Protein 1ECA (pdb70)

Organism: Chironomus thummi thummi (NCBI:txid7155)

Solvent-accessible surface area: 7019 Å² total; per-residue (Å²): 68,61,78,92,50,20,62,49,0,64,64,11,7,84,147,6,105,76,51,15,30,10,6,3,37,12,1,2,125,48,17,91,54,23,20,63,108,46,138,84,3,45,90,115,78,22,110,74,12,73,79,56,76,58,0,89,64,46,0,74,159,51,10,38,63,17,40,104,5,5,57,46,17,83,112,2,96,71,16,0,73,76,32,15,70,49,50,123,107,138,41,29,65,78,108,19,12,67,50,42,58,50,2,4,34,66,11,0,122,84,107,27,132,14,59,75,11,90,84,7,2,22,26,2,5,84,52,16,8,42,39,2,64,91,54,47

CATH classification: 1.10.490.10

InterPro domains:
  IPR000971 Globin [PF00042] (38-147)
  IPR000971 Globin [PS01033] (15-151)
  IPR002336 Erythrocruorin [PR00611] (35-57)
  IPR002336 Erythrocruorin [PR00611] (85-108)
  IPR002336 Erythrocruorin [PR00611] (111-127)
  IPR002336 Erythrocruorin [PR00611] (132-146)
  IPR009050 Globin-like superfamily [SSF46458] (16-150)
  IPR012292 Globin/Protoglobin [G3DSA:1.10.490.10] (16-151)
  IPR044399 Myoglobin-like, M family globin domain [cd01040] (24-147)

B-factor: mean 12.08, std 5.89, range [4.19, 42.3]

Structure (mmCIF, N/CA/C/O backbone):
data_1ECA
#
_entry.id   1ECA
#
_cell.length_a   54.300
_cell.length_b   54.300
_cell.length_c   35.600
_cell.angle_alpha   90.00
_cell.angle_beta   90.00
_cell.angle_gamma   120.00
#
_symmetry.space_group_name_H-M   'P 32'
#
loop_
_entity.id
_entity.type
_entity.pdbx_description
1 polymer 'ERYTHROCRUORIN (AQUO MET)'
2 non-polymer 'PROTOPORPHYRIN IX CONTAINING FE'
3 water water
#
loop_
_atom_site.group_PDB
_atom_site.id
_atom_site.type_symbol
_atom_site.label_atom_id
_atom_site.label_alt_id
_atom_site.label_comp_id
_atom_site.label_asym_id
_atom_site.label_entity_id
_atom_site.label_seq_id
_atom_site.pdbx_PDB_ins_code
_atom_site.Cartn_x
_atom_site.Cartn_y
_atom_site.Cartn_z
_atom_site.occupancy
_atom_site.B_iso_or_equiv
_atom_site.auth_seq_id
_atom_site.auth_comp_id
_atom_site.auth_asym_id
_atom_site.auth_atom_id
_atom_site.pdbx_PDB_model_num
ATOM 1 N N . LEU A 1 1 ? -15.159 11.595 27.068 1.00 18.46 1 LEU A N 1
ATOM 2 C CA . LEU A 1 1 ? -14.294 10.672 26.323 1.00 9.92 1 LEU A CA 1
ATOM 3 C C . LEU A 1 1 ? -14.694 9.210 26.499 1.00 12.20 1 LEU A C 1
ATOM 4 O O . LEU A 1 1 ? -14.350 8.577 27.502 1.00 13.43 1 LEU A O 1
ATOM 9 N N . SER A 1 2 ? -15.414 8.696 25.523 1.00 13.34 2 SER A N 1
ATOM 10 C CA . SER A 1 2 ? -15.991 7.352 25.633 1.00 13.94 2 SER A CA 1
ATOM 11 C C . SER A 1 2 ? -15.352 6.477 24.560 1.00 16.42 2 SER A C 1
ATOM 12 O O . SER A 1 2 ? -14.590 6.966 23.714 1.00 7.34 2 SER A O 1
ATOM 15 N N . ALA A 1 3 ? -15.664 5.198 24.610 1.00 15.41 3 ALA A N 1
ATOM 16 C CA . ALA A 1 3 ? -15.040 4.230 23.700 1.00 6.48 3 ALA A CA 1
ATOM 17 C C . ALA A 1 3 ? -15.142 4.500 22.200 1.00 8.15 3 ALA A C 1
ATOM 18 O O . ALA A 1 3 ? -14.238 4.151 21.428 1.00 6.88 3 ALA A O 1
ATOM 20 N N . ASP A 1 4 ? -16.239 5.116 21.811 1.00 7.15 4 ASP A N 1
ATOM 21 C CA . ASP A 1 4 ? -16.463 5.432 20.392 1.00 10.39 4 ASP A CA 1
ATOM 22 C C . ASP A 1 4 ? -15.435 6.449 19.906 1.00 10.45 4 ASP A C 1
ATOM 23 O O . ASP A 1 4 ? -14.823 6.274 18.845 1.00 8.79 4 ASP A O 1
ATOM 28 N N . GLN A 1 5 ? -15.257 7.496 20.693 1.00 8.35 5 GLN A N 1
ATOM 29 C CA . GLN A 1 5 ? -14.295 8.550 20.344 1.00 6.94 5 GLN A CA 1
ATOM 30 C C . GLN A 1 5 ? -12.865 8.019 20.451 1.00 7.30 5 GLN A C 1
ATOM 31 O O . GLN A 1 5 ? -11.982 8.415 19.679 1.00 7.21 5 GLN A O 1
ATOM 37 N N . ILE A 1 6 ? -12.659 7.132 21.410 1.00 7.16 6 ILE A N 1
ATOM 38 C CA . ILE A 1 6 ? -11.283 6.642 21.717 1.00 9.21 6 ILE A CA 1
ATOM 39 C C . ILE A 1 6 ? -10.864 5.772 20.534 1.00 7.86 6 ILE A C 1
ATOM 40 O O . ILE A 1 6 ? -9.706 5.808 20.096 1.00 6.75 6 ILE A O 1
ATOM 45 N N . SER A 1 7 ? -11.811 5.001 20.037 1.00 8.26 7 SER A N 1
ATOM 46 C CA . SER A 1 7 ? -11.525 4.085 18.924 1.00 6.82 7 SER A CA 1
ATOM 47 C C . SER A 1 7 ? -11.257 4.839 17.634 1.00 9.03 7 SER A C 1
ATOM 48 O O . SER A 1 7 ? -10.383 4.453 16.870 1.00 6.00 7 SER A O 1
ATOM 51 N N . THR A 1 8 ? -12.008 5.905 17.436 1.00 6.95 8 THR A N 1
ATOM 52 C CA . THR A 1 8 ? -11.741 6.817 16.331 1.00 7.07 8 THR A CA 1
ATOM 53 C C . THR A 1 8 ? -10.349 7.448 16.306 1.00 8.53 8 THR A C 1
ATOM 54 O O . THR A 1 8 ? -9.684 7.477 15.262 1.00 6.43 8 THR A O 1
ATOM 58 N N . VAL A 1 9 ? -9.930 7.945 17.441 1.00 8.17 9 VAL A N 1
ATOM 59 C CA . VAL A 1 9 ? -8.625 8.610 17.538 1.00 7.90 9 VAL A CA 1
ATOM 60 C C . VAL A 1 9 ? -7.514 7.593 17.293 1.00 7.10 9 VAL A C 1
ATOM 61 O O . VAL A 1 9 ? -6.489 7.915 16.691 1.00 8.15 9 VAL A O 1
ATOM 65 N N . GLN A 1 10 ? -7.734 6.380 17.743 1.00 8.50 10 GLN A N 1
ATOM 66 C CA . GLN A 1 10 ? -6.654 5.383 17.805 1.00 8.64 10 GLN A CA 1
ATOM 67 C C . GLN A 1 10 ? -6.485 4.801 16.439 1.00 6.74 10 GLN A C 1
ATOM 68 O O . GLN A 1 10 ? -5.371 4.457 16.026 1.00 8.13 10 GLN A O 1
ATOM 74 N N . ALA A 1 11 ? -7.592 4.699 15.729 1.00 9.40 11 ALA A N 1
ATOM 75 C CA . ALA A 1 11 ? -7.547 4.364 14.298 1.00 8.59 11 ALA A CA 1
ATOM 76 C C . ALA A 1 11 ? -6.843 5.458 13.496 1.00 11.56 11 ALA A C 1
ATOM 77 O O . ALA A 1 11 ? -6.072 5.170 12.571 1.00 8.39 11 ALA A O 1
ATOM 79 N N . SER A 1 12 ? -7.119 6.697 13.861 1.00 10.12 12 SER A N 1
ATOM 80 C CA . SER A 1 12 ? -6.516 7.843 13.164 1.00 11.01 12 SER A CA 1
ATOM 81 C C . SER A 1 12 ? -5.028 7.922 13.399 1.00 9.01 12 SER A C 1
ATOM 82 O O . SER A 1 12 ? -4.260 8.126 12.460 1.00 10.10 12 SER A O 1
ATOM 85 N N . PHE A 1 13 ? -4.636 7.766 14.650 1.00 9.53 13 PHE A N 1
ATOM 86 C CA . PHE A 1 13 ? -3.219 7.771 15.005 1.00 11.74 13 PHE A CA 1
ATOM 87 C C . PHE A 1 13 ? -2.374 6.633 14.438 1.00 12.03 13 PHE A C 1
ATOM 88 O O . PHE A 1 13 ? -1.179 6.804 14.167 1.00 8.32 13 PHE A O 1
ATOM 96 N N . ASP A 1 14 ? -3.003 5.491 14.267 1.00 8.51 14 ASP A N 1
ATOM 97 C CA . ASP A 1 14 ? -2.311 4.322 13.712 1.00 12.03 14 ASP A CA 1
ATOM 98 C C . ASP A 1 14 ? -1.743 4.587 12.319 1.00 13.79 14 ASP A C 1
ATOM 99 O O . ASP A 1 14 ? -0.715 4.018 11.935 1.00 11.02 14 ASP A O 1
ATOM 104 N N . LYS A 1 15 ? -2.417 5.447 11.582 1.00 12.02 15 LYS A N 1
ATOM 105 C CA . LYS A 1 15 ? -1.954 5.826 10.240 1.00 11.60 15 LYS A CA 1
ATOM 106 C C . LYS A 1 15 ? -0.676 6.663 10.178 1.00 14.34 15 LYS A C 1
ATOM 107 O O . LYS A 1 15 ? 0.041 6.649 9.170 1.00 15.33 15 LYS A O 1
ATOM 113 N N . VAL A 1 16 ? -0.408 7.380 11.255 1.00 10.03 16 VAL A N 1
ATOM 114 C CA . VAL A 1 16 ? 0.752 8.283 11.299 1.00 12.26 16 VAL A CA 1
ATOM 115 C C . VAL A 1 16 ? 1.868 8.017 12.307 1.00 9.62 16 VAL A C 1
ATOM 116 O O . VAL A 1 16 ? 2.900 8.698 12.307 1.00 11.70 16 VAL A O 1
ATOM 120 N N . LYS A 1 17 ? 1.647 7.031 13.152 1.00 10.79 17 LYS A N 1
ATOM 121 C CA . LYS A 1 17 ? 2.591 6.737 14.239 1.00 10.91 17 LYS A CA 1
ATOM 122 C C . LYS A 1 17 ? 3.966 6.241 13.792 1.00 14.66 17 LYS A C 1
ATOM 123 O O . LYS A 1 17 ? 4.931 6.264 14.567 1.00 14.20 17 LYS A O 1
ATOM 129 N N . GLY A 1 18 ? 4.037 5.799 12.551 1.00 11.89 18 GLY A N 1
ATOM 130 C CA . GLY A 1 18 ? 5.328 5.460 11.938 1.00 12.46 18 GLY A CA 1
ATOM 131 C C . GLY A 1 18 ? 6.164 6.626 11.409 1.00 12.12 18 GLY A C 1
ATOM 132 O O . GLY A 1 18 ? 7.245 6.425 10.844 1.00 10.87 18 GLY A O 1
ATOM 133 N N . ASP A 1 19 ? 5.652 7.827 11.597 1.00 9.55 19 ASP A N 1
ATOM 134 C CA . ASP A 1 19 ? 6.382 9.038 11.192 1.00 7.51 19 ASP A CA 1
ATOM 135 C C . ASP A 1 19 ? 6.641 10.014 12.338 1.00 6.36 19 ASP A C 1
ATOM 136 O O . ASP A 1 19 ? 6.224 11.176 12.284 1.00 6.69 19 ASP A O 1
ATOM 141 N N . PRO A 1 20 ? 7.324 9.530 13.360 1.00 8.95 20 PRO A N 1
ATOM 142 C CA . PRO A 1 20 ? 7.757 10.412 14.470 1.00 9.17 20 PRO A CA 1
ATOM 143 C C . PRO A 1 20 ? 8.516 11.677 14.067 1.00 8.83 20 PRO A C 1
ATOM 144 O O . PRO A 1 20 ? 8.301 12.752 14.639 1.00 6.42 20 PRO A O 1
ATOM 148 N N . VAL A 1 21 ? 9.395 11.531 13.090 1.00 8.27 21 VAL A N 1
ATOM 149 C CA . VAL A 1 21 ? 10.273 12.695 12.652 1.00 10.04 21 VAL A CA 1
ATOM 150 C C . VAL A 1 21 ? 9.381 13.791 12.083 1.00 5.97 21 VAL A C 1
ATOM 151 O O . VAL A 1 21 ? 9.554 14.975 12.397 1.00 8.33 21 VAL A O 1
ATOM 155 N N . GLY A 1 22 ? 8.441 13.386 11.256 1.00 9.51 22 GLY A N 1
ATOM 156 C CA . GLY A 1 22 ? 7.504 14.339 10.648 1.00 8.42 22 GLY A CA 1
ATOM 157 C C . GLY A 1 22 ? 6.703 15.129 11.682 1.00 9.60 22 GLY A C 1
ATOM 158 O O . GLY A 1 22 ? 6.406 16.311 11.485 1.00 7.50 22 GLY A O 1
ATOM 159 N N . ILE A 1 23 ? 6.368 14.463 12.768 1.00 11.16 23 ILE A N 1
ATOM 160 C CA . ILE A 1 23 ? 5.439 15.036 13.749 1.00 7.73 23 ILE A CA 1
ATOM 161 C C . ILE A 1 23 ? 6.243 16.061 14.548 1.00 9.78 23 ILE A C 1
ATOM 162 O O . ILE A 1 23 ? 5.768 17.174 14.808 1.00 7.51 23 ILE A O 1
ATOM 167 N N . LEU A 1 24 ? 7.451 15.676 14.927 1.00 11.45 24 LEU A N 1
ATOM 168 C CA . LEU A 1 24 ? 8.308 16.538 15.743 1.00 8.28 24 LEU A CA 1
ATOM 169 C C . LEU A 1 24 ? 8.724 17.767 14.933 1.00 8.77 24 LEU A C 1
ATOM 170 O O . LEU A 1 24 ? 8.842 18.874 15.475 1.00 8.18 24 LEU A O 1
ATOM 175 N N . TYR A 1 25 ? 8.942 17.556 13.649 1.00 9.27 25 TYR A N 1
ATOM 176 C CA . TYR A 1 25 ? 9.243 18.671 12.736 1.00 9.99 25 TYR A CA 1
ATOM 177 C C . TYR A 1 25 ? 8.123 19.709 12.696 1.00 10.71 25 TYR A C 1
ATOM 178 O O . TYR A 1 25 ? 8.375 20.919 12.754 1.00 7.50 25 TYR A O 1
ATOM 187 N N . ALA A 1 26 ? 6.905 19.223 12.596 1.00 8.48 26 ALA A N 1
ATOM 188 C CA . ALA A 1 26 ? 5.734 20.109 12.626 1.00 7.30 26 ALA A CA 1
ATOM 189 C C . ALA A 1 26 ? 5.585 20.908 13.921 1.00 9.61 26 ALA A C 1
ATOM 190 O O . ALA A 1 26 ? 5.154 22.068 13.905 1.00 9.47 26 ALA A O 1
ATOM 192 N N . VAL A 1 27 ? 5.944 20.278 15.023 1.00 8.24 27 VAL A N 1
ATOM 193 C CA . VAL A 1 27 ? 5.914 20.954 16.325 1.00 11.56 27 VAL A CA 1
ATOM 194 C C . VAL A 1 27 ? 6.995 22.030 16.449 1.00 8.42 27 VAL A C 1
ATOM 195 O O . VAL A 1 27 ? 6.716 23.166 16.853 1.00 8.57 27 VAL A O 1
ATOM 199 N N . PHE A 1 28 ? 8.214 21.656 16.099 1.00 9.57 28 PHE A N 1
ATOM 200 C CA . PHE A 1 28 ? 9.335 22.610 16.116 1.00 10.25 28 PHE A CA 1
ATOM 201 C C . PHE A 1 28 ? 9.101 23.797 15.182 1.00 7.51 28 PHE A C 1
ATOM 202 O O . PHE A 1 28 ? 9.500 24.928 15.480 1.00 9.02 28 PHE A O 1
ATOM 210 N N . LYS A 1 29 ? 8.459 23.521 14.064 1.00 8.84 29 LYS A N 1
ATOM 211 C CA . LYS A 1 29 ? 8.159 24.574 13.084 1.00 9.00 29 LYS A CA 1
ATOM 212 C C . LYS A 1 29 ? 7.081 25.550 13.551 1.00 13.15 29 LYS A C 1
ATOM 213 O O . LYS A 1 29 ? 7.107 26.739 13.209 1.00 9.82 29 LYS A O 1
ATOM 219 N N . ALA A 1 30 ? 6.149 25.036 14.325 1.00 10.67 30 ALA A N 1
ATOM 220 C CA . ALA A 1 30 ? 5.078 25.875 14.882 1.00 8.47 30 ALA A CA 1
ATOM 221 C C . ALA A 1 30 ? 5.610 26.838 15.945 1.00 10.80 30 ALA A C 1
ATOM 222 O O . ALA A 1 30 ? 5.114 27.952 16.089 1.00 10.13 30 ALA A O 1
ATOM 224 N N . ASP A 1 31 ? 6.616 26.387 16.672 1.00 8.49 31 ASP A N 1
ATOM 225 C CA . ASP A 1 31 ? 7.206 27.202 17.721 1.00 8.15 31 ASP A CA 1
ATOM 226 C C . ASP A 1 31 ? 8.696 26.924 17.914 1.00 9.62 31 ASP A C 1
ATOM 227 O O . ASP A 1 31 ? 9.076 26.027 18.677 1.00 8.11 31 ASP A O 1
ATOM 232 N N . PRO A 1 32 ? 9.519 27.700 17.260 1.00 10.29 32 PRO A N 1
ATOM 233 C CA . PRO A 1 32 ? 10.988 27.610 17.448 1.00 7.59 32 PRO A CA 1
ATOM 234 C C . PRO A 1 32 ? 11.617 27.685 18.815 1.00 6.93 32 PRO A C 1
ATOM 235 O O . PRO A 1 32 ? 12.753 27.241 19.020 1.00 6.76 32 PRO A O 1
ATOM 239 N N . SER A 1 33 ? 10.871 28.245 19.751 1.00 8.31 33 SER A N 1
ATOM 240 C CA . SER A 1 33 ? 11.332 28.321 21.147 1.00 8.37 33 SER A CA 1
ATOM 241 C C . SER A 1 33 ? 11.275 26.977 21.869 1.00 11.90 33 SER A C 1
ATOM 242 O O . SER A 1 33 ? 11.944 26.775 22.889 1.00 9.38 33 SER A O 1
ATOM 245 N N . ILE A 1 34 ? 10.478 26.079 21.334 1.00 11.19 34 ILE A N 1
ATOM 246 C CA . ILE A 1 34 ? 10.509 24.681 21.779 1.00 8.16 34 ILE A CA 1
ATOM 247 C C . ILE A 1 34 ? 11.805 24.009 21.326 1.00 8.23 34 ILE A C 1
ATOM 248 O O . ILE A 1 34 ? 12.485 23.344 22.117 1.00 9.52 34 ILE A O 1
ATOM 253 N N . MET A 1 35 ? 12.126 24.189 20.062 1.00 10.21 35 MET A N 1
ATOM 254 C CA . MET A 1 35 ? 13.401 23.698 19.531 1.00 9.29 35 MET A CA 1
ATOM 255 C C . MET A 1 35 ? 14.621 24.239 20.276 1.00 9.26 35 MET A C 1
ATOM 256 O O . MET A 1 35 ? 15.607 23.519 20.483 1.00 10.16 35 MET A O 1
ATOM 261 N N . ALA A 1 36 ? 14.541 25.499 20.671 1.00 10.37 36 ALA A N 1
ATOM 262 C CA . ALA A 1 36 ? 15.653 26.148 21.379 1.00 10.36 36 ALA A CA 1
ATOM 263 C C . ALA A 1 36 ? 15.966 25.660 22.795 1.00 24.34 36 ALA A C 1
ATOM 264 O O . ALA A 1 36 ? 17.020 25.981 23.358 1.00 13.72 36 ALA A O 1
ATOM 266 N N . LYS A 1 37 ? 15.052 24.896 23.351 1.00 11.94 37 LYS A N 1
ATOM 267 C CA . LYS A 1 37 ? 15.312 24.195 24.615 1.00 11.04 37 LYS A CA 1
ATOM 268 C C . LYS A 1 37 ? 16.160 22.927 24.559 1.00 13.69 37 LYS A C 1
ATOM 269 O O . LYS A 1 37 ? 16.596 22.408 25.594 1.00 12.55 37 LYS A O 1
ATOM 275 N N . PHE A 1 38 ? 16.384 22.447 23.356 1.00 11.13 38 PHE A N 1
ATOM 276 C CA . PHE A 1 38 ? 17.173 21.224 23.164 1.00 9.40 38 PHE A CA 1
ATOM 277 C C . PHE A 1 38 ? 18.592 21.710 22.867 1.00 12.97 38 PHE A C 1
ATOM 278 O O . PHE A 1 38 ? 18.821 22.433 21.889 1.00 10.88 38 PHE A O 1
ATOM 286 N N . THR A 1 39 ? 19.524 21.305 23.717 1.00 14.45 39 THR A N 1
ATOM 287 C CA . THR A 1 39 ? 20.928 21.716 23.554 1.00 14.49 39 THR A CA 1
ATOM 288 C C . THR A 1 39 ? 21.464 21.199 22.222 1.00 20.57 39 THR A C 1
ATOM 289 O O . THR A 1 39 ? 22.306 21.842 21.582 1.00 20.30 39 THR A O 1
ATOM 293 N N . GLN A 1 40 ? 20.973 20.048 21.825 1.00 14.10 40 GLN A N 1
ATOM 294 C CA . GLN A 1 40 ? 21.395 19.449 20.555 1.00 16.33 40 GLN A CA 1
ATOM 295 C C . GLN A 1 40 ? 20.885 20.041 19.247 1.00 14.08 40 GLN A C 1
ATOM 296 O O . GLN A 1 40 ? 21.460 19.805 18.176 1.00 14.31 40 GLN A O 1
ATOM 302 N N . PHE A 1 41 ? 19.815 20.802 19.350 1.00 14.38 41 PHE A N 1
ATOM 303 C CA . PHE A 1 41 ? 19.249 21.470 18.173 1.00 10.99 41 PHE A CA 1
ATOM 304 C C . PHE A 1 41 ? 19.269 22.999 18.139 1.00 10.35 41 PHE A C 1
ATOM 305 O O . PHE A 1 41 ? 19.067 23.613 17.117 1.00 11.85 41 PHE A O 1
ATOM 313 N N . ALA A 1 42 ? 19.513 23.593 19.298 1.00 13.10 42 ALA A N 1
ATOM 314 C CA . ALA A 1 42 ? 19.445 25.057 19.430 1.00 13.62 42 ALA A CA 1
ATOM 315 C C . ALA A 1 42 ? 20.489 25.680 18.503 1.00 13.43 42 ALA A C 1
ATOM 316 O O . ALA A 1 42 ? 21.608 25.167 18.367 1.00 19.52 42 ALA A O 1
ATOM 318 N N . GLY A 1 43 ? 20.110 26.777 17.876 1.00 12.23 43 GLY A N 1
ATOM 319 C CA . GLY A 1 43 ? 20.967 27.398 16.884 1.00 12.44 43 GLY A CA 1
ATOM 320 C C . GLY A 1 43 ? 21.253 26.748 15.531 1.00 10.93 43 GLY A C 1
ATOM 321 O O . GLY A 1 43 ? 22.178 27.152 14.813 1.00 11.79 43 GLY A O 1
ATOM 322 N N . LYS A 1 44 ? 20.461 25.752 15.203 1.00 11.74 44 LYS A N 1
ATOM 323 C CA . LYS A 1 44 ? 20.637 25.031 13.929 1.00 16.05 44 LYS A CA 1
ATOM 324 C C . LYS A 1 44 ? 19.433 25.276 13.022 1.00 7.79 44 LYS A C 1
ATOM 325 O O . LYS A 1 44 ? 18.435 25.881 13.439 1.00 10.35 44 LYS A O 1
ATOM 331 N N . ASP A 1 45 ? 19.546 24.806 11.794 1.00 10.85 45 ASP A N 1
ATOM 332 C CA . ASP A 1 45 ? 18.525 25.084 10.782 1.00 7.04 45 ASP A CA 1
ATOM 333 C C . ASP A 1 45 ? 17.658 23.828 10.858 1.00 10.56 45 ASP A C 1
ATOM 334 O O . ASP A 1 45 ? 18.140 22.708 10.637 1.00 7.14 45 ASP A O 1
ATOM 339 N N . LEU A 1 46 ? 16.396 24.034 11.171 1.00 10.35 46 LEU A N 1
ATOM 340 C CA . LEU A 1 46 ? 15.466 22.912 11.307 1.00 9.28 46 LEU A CA 1
ATOM 341 C C . LEU A 1 46 ? 15.436 22.007 10.076 1.00 7.67 46 LEU A C 1
ATOM 342 O O . LEU A 1 46 ? 15.341 20.777 10.194 1.00 6.70 46 LEU A O 1
ATOM 347 N N . GLU A 1 47 ? 15.516 22.630 8.913 1.00 9.36 47 GLU A N 1
ATOM 348 C CA . GLU A 1 47 ? 15.429 21.888 7.651 1.00 11.09 47 GLU A CA 1
ATOM 349 C C . GLU A 1 47 ? 16.631 20.965 7.469 1.00 11.44 47 GLU A C 1
ATOM 350 O O . GLU A 1 47 ? 16.520 19.891 6.859 1.00 15.86 47 GLU A O 1
ATOM 356 N N . SER A 1 48 ? 17.764 21.396 8.000 1.00 10.75 48 SER A N 1
ATOM 357 C CA . SER A 1 48 ? 18.959 20.541 8.036 1.00 10.48 48 SER A CA 1
ATOM 358 C C . SER A 1 48 ? 19.150 19.403 9.037 1.00 14.41 48 SER A C 1
ATOM 359 O O . SER A 1 48 ? 19.846 18.420 8.754 1.00 19.57 48 SER A O 1
ATOM 362 N N . ILE A 1 49 ? 18.533 19.556 10.191 1.00 10.24 49 ILE A N 1
ATOM 363 C CA . ILE A 1 49 ? 18.612 18.523 11.229 1.00 14.69 49 ILE A CA 1
ATOM 364 C C . ILE A 1 49 ? 17.478 17.502 11.163 1.00 10.36 49 ILE A C 1
ATOM 365 O O . ILE A 1 49 ? 17.582 16.403 11.717 1.00 9.65 49 ILE A O 1
ATOM 370 N N . LYS A 1 50 ? 16.415 17.884 10.487 1.00 10.91 50 LYS A N 1
ATOM 371 C CA . LYS A 1 50 ? 15.284 16.975 10.293 1.00 10.37 50 LYS A CA 1
ATOM 372 C C . LYS A 1 50 ? 15.571 15.545 9.856 1.00 33.02 50 LYS A C 1
ATOM 373 O O . LYS A 1 50 ? 14.952 14.592 10.352 1.00 17.28 50 LYS A O 1
ATOM 379 N N . GLY A 1 51 ? 16.506 15.412 8.933 1.00 15.70 51 GLY A N 1
ATOM 380 C CA . GLY A 1 51 ? 17.029 14.089 8.571 1.00 11.34 51 GLY A CA 1
ATOM 381 C C . GLY A 1 51 ? 18.230 13.391 9.211 1.00 17.09 51 GLY A C 1
ATOM 382 O O . GLY A 1 51 ? 18.793 12.446 8.639 1.00 21.41 51 GLY A O 1
ATOM 383 N N . THR A 1 52 ? 18.606 13.865 10.386 1.00 12.80 52 THR A N 1
ATOM 384 C CA . THR A 1 52 ? 19.779 13.320 11.084 1.00 5.49 52 THR A CA 1
ATOM 385 C C . THR A 1 52 ? 19.382 12.350 12.196 1.00 9.52 52 THR A C 1
ATOM 386 O O . THR A 1 52 ? 18.225 12.335 12.644 1.00 7.68 52 THR A O 1
ATOM 390 N N . ALA A 1 53 ? 20.347 11.554 12.623 1.00 8.82 53 ALA A N 1
ATOM 391 C CA . ALA A 1 53 ? 20.091 10.555 13.667 1.00 9.70 53 ALA A CA 1
ATOM 392 C C . ALA A 1 53 ? 19.671 10.981 15.073 1.00 11.52 53 ALA A C 1
ATOM 393 O O . ALA A 1 53 ? 18.828 10.329 15.709 1.00 11.69 53 ALA A O 1
ATOM 395 N N . PRO A 1 54 ? 20.264 12.070 15.538 1.00 11.89 54 PRO A N 1
ATOM 396 C CA . PRO A 1 54 ? 19.777 12.733 16.757 1.00 10.75 54 PRO A CA 1
ATOM 397 C C . PRO A 1 54 ? 18.327 13.212 16.797 1.00 6.80 54 PRO A C 1
ATOM 398 O O . PRO A 1 54 ? 17.641 13.080 17.785 1.00 8.08 54 PRO A O 1
ATOM 402 N N . PHE A 1 55 ? 17.885 13.764 15.684 1.00 8.52 55 PHE A N 1
ATOM 403 C CA . PHE A 1 55 ? 16.482 14.173 15.553 1.00 7.43 55 PHE A CA 1
ATOM 404 C C . PHE A 1 55 ? 15.556 12.970 15.697 1.00 6.63 55 PHE A C 1
ATOM 405 O O . PHE A 1 55 ? 14.546 13.028 16.414 1.00 7.10 55 PHE A O 1
ATOM 413 N N . GLU A 1 56 ? 15.911 11.899 15.013 1.00 8.87 56 GLU A N 1
ATOM 414 C CA . GLU A 1 56 ? 15.080 10.690 15.026 1.00 9.62 56 GLU A CA 1
ATOM 415 C C . GLU A 1 56 ? 15.020 10.008 16.392 1.00 7.66 56 GLU A C 1
ATOM 416 O O . GLU A 1 56 ? 13.958 9.525 16.814 1.00 6.36 56 GLU A O 1
ATOM 422 N N . THR A 1 57 ? 16.161 9.977 17.059 1.00 8.15 57 THR A N 1
ATOM 423 C CA . THR A 1 57 ? 16.210 9.479 18.412 1.00 6.92 57 THR A CA 1
ATOM 424 C C . THR A 1 57 ? 15.284 10.243 19.356 1.00 8.81 57 THR A C 1
ATOM 425 O O . THR A 1 57 ? 14.526 9.639 20.128 1.00 8.52 57 THR A O 1
ATOM 429 N N . HIS A 1 58 ? 15.359 11.560 19.282 1.00 6.94 58 HIS A N 1
ATOM 430 C CA . HIS A 1 58 ? 14.488 12.413 20.106 1.00 6.00 58 HIS A CA 1
ATOM 431 C C . HIS A 1 58 ? 13.017 12.251 19.728 1.00 7.22 58 HIS A C 1
ATOM 432 O O . HIS A 1 58 ? 12.139 12.168 20.600 1.00 6.83 58 HIS A O 1
ATOM 439 N N . ALA A 1 59 ? 12.771 12.213 18.439 1.00 7.05 59 ALA A N 1
ATOM 440 C CA . ALA A 1 59 ? 11.394 12.142 17.940 1.00 7.57 59 ALA A CA 1
ATOM 441 C C . ALA A 1 59 ? 10.741 10.841 18.403 1.00 11.19 59 ALA A C 1
ATOM 442 O O . ALA A 1 59 ? 9.556 10.817 18.769 1.00 6.81 59 ALA A O 1
ATOM 444 N N . ASN A 1 60 ? 11.521 9.778 18.380 1.00 8.30 60 ASN A N 1
ATOM 445 C CA . ASN A 1 60 ? 11.023 8.468 18.816 1.00 10.46 60 ASN A CA 1
ATOM 446 C C . ASN A 1 60 ? 10.664 8.367 20.298 1.00 7.08 60 ASN A C 1
ATOM 447 O O . ASN A 1 60 ? 9.668 7.727 20.667 1.00 7.56 60 ASN A O 1
ATOM 452 N N . ARG A 1 61 ? 11.482 9.001 21.127 1.00 8.87 61 ARG A N 1
ATOM 453 C CA . ARG A 1 61 ? 11.166 9.117 22.558 1.00 7.35 61 ARG A CA 1
ATOM 454 C C . ARG A 1 61 ? 9.899 9.922 22.849 1.00 7.99 61 ARG A C 1
ATOM 455 O O . ARG A 1 61 ? 9.055 9.511 23.659 1.00 6.24 61 ARG A O 1
ATOM 463 N N . ILE A 1 62 ? 9.788 11.056 22.187 1.00 8.39 62 ILE A N 1
ATOM 464 C CA . ILE A 1 62 ? 8.723 12.022 22.516 1.00 8.32 62 ILE A CA 1
ATOM 465 C C . ILE A 1 62 ? 7.377 11.528 21.990 1.00 9.42 62 ILE A C 1
ATOM 466 O O . ILE A 1 62 ? 6.372 11.517 22.717 1.00 7.69 62 ILE A O 1
ATOM 471 N N . VAL A 1 63 ? 7.378 11.125 20.738 1.00 8.51 63 VAL A N 1
ATOM 472 C CA . VAL A 1 63 ? 6.165 10.562 20.131 1.00 6.34 63 VAL A CA 1
ATOM 473 C C . VAL A 1 63 ? 5.852 9.140 20.596 1.00 9.36 63 VAL A C 1
ATOM 474 O O . VAL A 1 63 ? 4.682 8.729 20.643 1.00 8.87 63 VAL A O 1
ATOM 478 N N . GLY A 1 64 ? 6.900 8.412 20.932 1.00 9.50 64 GLY A N 1
ATOM 479 C CA . GLY A 1 64 ? 6.740 7.168 21.699 1.00 11.34 64 GLY A CA 1
ATOM 480 C C . GLY A 1 64 ? 5.920 7.212 22.991 1.00 8.31 64 GLY A C 1
ATOM 481 O O . GLY A 1 64 ? 5.112 6.311 23.262 1.00 7.76 64 GLY A O 1
ATOM 482 N N . PHE A 1 65 ? 6.143 8.260 23.770 1.00 9.10 65 PHE A N 1
ATOM 483 C CA . PHE A 1 65 ? 5.422 8.425 25.041 1.00 8.60 65 PHE A CA 1
ATOM 484 C C . PHE A 1 65 ? 3.996 8.900 24.777 1.00 8.80 65 PHE A C 1
ATOM 485 O O . PHE A 1 65 ? 3.050 8.501 25.473 1.00 7.20 65 PHE A O 1
ATOM 493 N N . PHE A 1 66 ? 3.861 9.747 23.776 1.00 9.97 66 PHE A N 1
ATOM 494 C CA . PHE A 1 66 ? 2.537 10.233 23.375 1.00 11.43 66 PHE A CA 1
ATOM 495 C C . PHE A 1 66 ? 1.724 9.027 22.906 1.00 9.01 66 PHE A C 1
ATOM 496 O O . PHE A 1 66 ? 0.541 8.884 23.245 1.00 9.47 66 PHE A O 1
ATOM 504 N N . SER A 1 67 ? 2.372 8.181 22.134 1.00 9.90 67 SER A N 1
ATOM 505 C CA . SER A 1 67 ? 1.766 6.902 21.745 1.00 6.50 67 SER A CA 1
ATOM 506 C C . SER A 1 67 ? 1.268 6.019 22.890 1.00 10.84 67 SER A C 1
ATOM 507 O O . SER A 1 67 ? 0.206 5.384 22.788 1.00 8.60 67 SER A O 1
ATOM 510 N N . LYS A 1 68 ? 2.043 5.989 23.965 1.00 7.89 68 LYS A N 1
ATOM 511 C CA . LYS A 1 68 ? 1.636 5.255 25.172 1.00 8.95 68 LYS A CA 1
ATOM 512 C C . LYS A 1 68 ? 0.303 5.827 25.650 1.00 9.29 68 LYS A C 1
ATOM 513 O O . LYS A 1 68 ? -0.584 5.088 26.102 1.00 7.84 68 LYS A O 1
ATOM 519 N N . ILE A 1 69 ? 0.181 7.138 25.546 1.00 10.89 69 ILE A N 1
ATOM 520 C CA . ILE A 1 69 ? -0.902 7.852 26.235 1.00 9.85 69 ILE A CA 1
ATOM 521 C C . ILE A 1 69 ? -2.145 7.548 25.400 1.00 14.46 69 ILE A C 1
ATOM 522 O O . ILE A 1 69 ? -3.217 7.243 25.942 1.00 10.63 69 ILE A O 1
ATOM 527 N N . ILE A 1 70 ? -1.981 7.640 24.096 1.00 10.26 70 ILE A N 1
ATOM 528 C CA . ILE A 1 70 ? -3.104 7.413 23.183 1.00 5.21 70 ILE A CA 1
ATOM 529 C C . ILE A 1 70 ? -3.600 5.978 23.279 1.00 10.80 70 ILE A C 1
ATOM 530 O O . ILE A 1 70 ? -4.813 5.723 23.235 1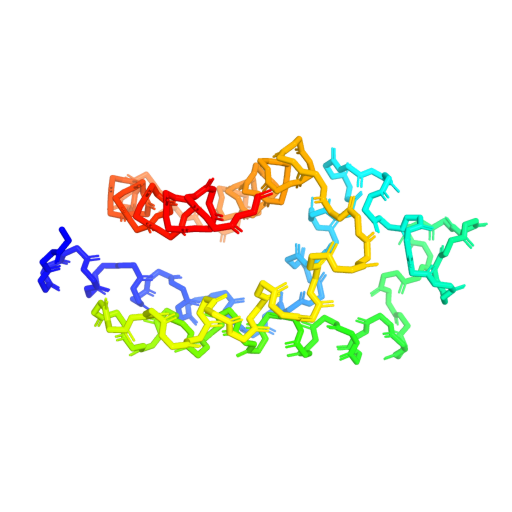.00 8.67 70 ILE A O 1
ATOM 535 N N . GLY A 1 71 ? -2.668 5.056 23.410 1.00 10.54 71 GLY A N 1
ATOM 536 C CA . GLY A 1 71 ? -3.011 3.651 23.642 1.00 9.03 71 GLY A CA 1
ATOM 537 C C . GLY A 1 71 ? -3.760 3.239 24.899 1.00 12.12 71 GLY A C 1
ATOM 538 O O . GLY A 1 71 ? -4.488 2.237 24.893 1.00 18.78 71 GLY A O 1
ATOM 539 N N . GLU A 1 72 ? -3.597 4.002 25.960 1.00 9.25 72 GLU A N 1
ATOM 540 C CA . GLU A 1 72 ? -4.320 3.763 27.208 1.00 10.51 72 GLU A CA 1
ATOM 541 C C . GLU A 1 72 ? -5.502 4.627 27.649 1.00 8.97 72 GLU A C 1
ATOM 542 O O . GLU A 1 72 ? -5.958 4.543 28.797 1.00 10.85 72 GLU A O 1
ATOM 548 N N . LEU A 1 73 ? -5.978 5.443 26.734 1.00 10.07 73 LEU A N 1
ATOM 549 C CA . LEU A 1 73 ? -7.143 6.295 27.015 1.00 7.33 73 LEU A CA 1
ATOM 550 C C . LEU A 1 73 ? -8.249 5.369 27.523 1.00 8.02 73 LEU A C 1
ATOM 551 O O . LEU A 1 73 ? -8.432 4.251 27.013 1.00 7.09 73 LEU A O 1
ATOM 556 N N . PRO A 1 74 ? -8.962 5.855 28.525 1.00 10.59 74 PRO A N 1
ATOM 557 C CA . PRO A 1 74 ? -8.663 7.190 29.074 1.00 10.98 74 PRO A CA 1
ATOM 558 C C . PRO A 1 74 ? -7.876 7.316 3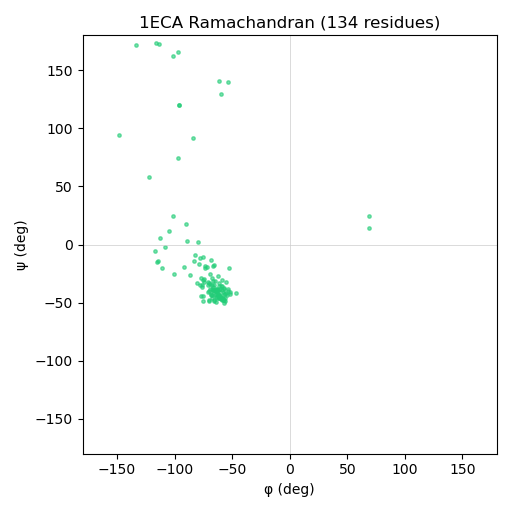0.379 1.00 11.64 74 PRO A C 1
ATOM 559 O O . PRO A 1 74 ? -7.981 8.325 31.089 1.00 12.32 74 PRO A O 1
ATOM 563 N N . ASN A 1 75 ? -7.099 6.291 30.679 1.00 12.70 75 ASN A N 1
ATOM 564 C CA . ASN A 1 75 ? -6.515 6.146 32.020 1.00 7.20 75 ASN A CA 1
ATOM 565 C C . ASN A 1 75 ? -5.135 6.720 31.842 1.00 8.43 75 ASN A C 1
ATOM 566 O O . ASN A 1 75 ? -4.140 5.983 31.791 1.00 10.57 75 ASN A O 1
ATOM 571 N N . ILE A 1 76 ? -5.075 8.037 31.747 1.00 10.90 76 ILE A N 1
ATOM 572 C CA . ILE A 1 76 ? -3.804 8.719 31.501 1.00 8.73 76 ILE A CA 1
ATOM 573 C C . ILE A 1 76 ? -3.120 9.528 32.605 1.00 6.96 76 ILE A C 1
ATOM 574 O O . ILE A 1 76 ? -2.028 10.077 32.402 1.00 8.04 76 ILE A O 1
ATOM 579 N N . GLU A 1 77 ? -3.768 9.592 33.756 1.00 8.34 77 GLU A N 1
ATOM 580 C CA . GLU A 1 77 ? -3.271 10.422 34.863 1.00 9.01 77 GLU A CA 1
ATOM 581 C C . GLU A 1 77 ? -1.836 10.197 35.344 1.00 8.15 77 GLU A C 1
ATOM 582 O O . GLU A 1 77 ? -1.091 11.153 35.592 1.00 7.77 77 GLU A O 1
ATOM 588 N N . ALA A 1 78 ? -1.467 8.938 35.472 1.00 9.37 78 ALA A N 1
ATOM 589 C CA . ALA A 1 78 ? -0.150 8.582 36.021 1.00 8.79 78 ALA A CA 1
ATOM 590 C C . ALA A 1 78 ? 0.957 9.025 35.062 1.00 7.07 78 ALA A C 1
ATOM 591 O O . ALA A 1 78 ? 2.016 9.500 35.490 1.00 6.77 78 ALA A O 1
ATOM 593 N N . ASP A 1 79 ? 0.696 8.863 33.784 1.00 7.30 79 ASP A N 1
ATOM 594 C CA . ASP A 1 79 ? 1.635 9.330 32.754 1.00 7.45 79 ASP A CA 1
ATOM 595 C C . ASP A 1 79 ? 1.765 10.839 32.560 1.00 6.60 79 ASP A C 1
ATOM 596 O O . ASP A 1 79 ? 2.852 11.350 32.262 1.00 7.42 79 ASP A O 1
ATOM 601 N N . VAL A 1 80 ? 0.656 11.532 32.731 1.00 9.67 80 VAL A N 1
ATOM 602 C CA . VAL A 1 80 ? 0.682 13.000 32.806 1.00 7.63 80 VAL A CA 1
ATOM 603 C C . VAL A 1 80 ? 1.509 13.482 34.001 1.00 6.45 80 VAL A C 1
ATOM 604 O O . VAL A 1 80 ? 2.285 14.438 33.890 1.00 6.15 80 VAL A O 1
ATOM 608 N N . ASN A 1 81 ? 1.330 12.814 35.126 1.00 7.39 81 ASN A N 1
ATOM 609 C CA . ASN A 1 81 ? 2.161 13.086 36.313 1.00 6.45 81 ASN A CA 1
ATOM 610 C C . ASN A 1 81 ? 3.662 12.949 36.059 1.00 6.22 81 ASN A C 1
ATOM 611 O O . ASN A 1 81 ? 4.456 13.810 36.458 1.00 6.75 81 ASN A O 1
ATOM 616 N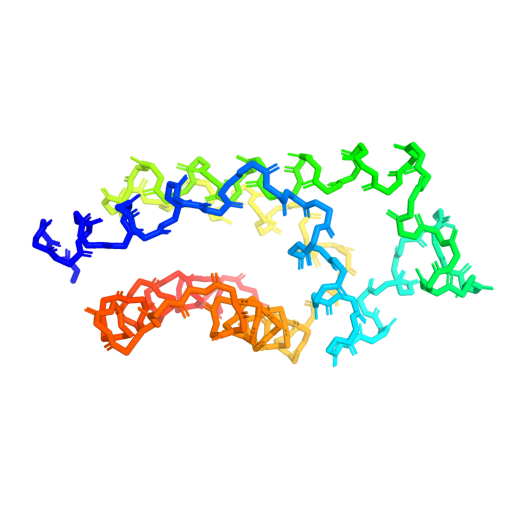 N . THR A 1 82 ? 4.031 11.869 35.401 1.00 8.95 82 THR A N 1
ATOM 617 C CA . THR A 1 82 ? 5.422 11.690 34.958 1.00 5.74 82 THR A CA 1
ATOM 618 C C . THR A 1 82 ? 5.917 12.767 33.995 1.00 6.43 82 THR A C 1
ATOM 619 O O . THR A 1 82 ? 7.039 13.272 34.126 1.00 7.15 82 THR A O 1
ATOM 623 N N . PHE A 1 83 ? 5.077 13.105 33.040 1.00 7.90 83 PHE A N 1
ATOM 624 C CA . PHE A 1 83 ? 5.385 14.199 32.112 1.00 7.43 83 PHE A CA 1
ATOM 625 C C . PHE A 1 83 ? 5.652 15.517 32.839 1.00 13.69 83 PHE A C 1
ATOM 626 O O . PHE A 1 83 ? 6.583 16.255 32.490 1.00 8.32 83 PHE A O 1
ATOM 634 N N . VAL A 1 84 ? 4.834 15.796 33.837 1.00 8.24 84 VAL A N 1
ATOM 635 C CA . VAL A 1 84 ? 4.907 17.085 34.542 1.00 7.81 84 VAL A CA 1
ATOM 636 C C . VAL A 1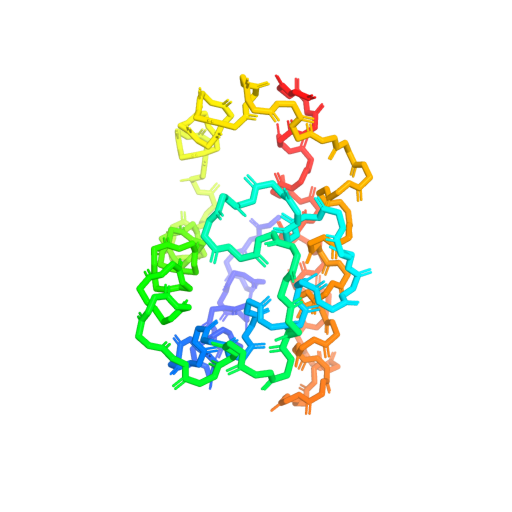 84 ? 6.198 17.079 35.364 1.00 7.15 84 VAL A C 1
ATOM 637 O O . VAL A 1 84 ? 6.907 18.090 35.441 1.00 8.76 84 VAL A O 1
ATOM 641 N N . ALA A 1 85 ? 6.485 15.942 35.969 1.00 10.63 85 ALA A N 1
ATOM 642 C CA . ALA A 1 85 ? 7.727 15.782 36.742 1.00 12.04 85 ALA A CA 1
ATOM 643 C C . ALA A 1 85 ? 9.039 16.035 35.999 1.00 8.96 85 ALA A C 1
ATOM 644 O O . ALA A 1 85 ? 9.986 16.604 36.554 1.00 9.64 85 ALA A O 1
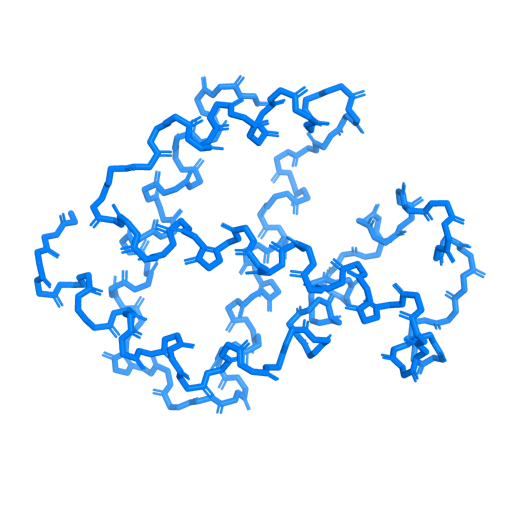ATOM 646 N N . SER A 1 86 ? 9.076 15.609 34.755 1.00 9.99 86 SER A N 1
ATOM 647 C CA . SER A 1 86 ? 10.270 15.811 33.922 1.00 10.18 86 SER A CA 1
ATOM 648 C C . SER A 1 86 ? 10.290 17.158 33.201 1.00 12.21 86 SER A C 1
ATOM 649 O O . SER A 1 86 ? 11.360 17.690 32.879 1.00 12.06 86 SER A O 1
ATOM 652 N N . HIS A 1 87 ? 9.110 17.691 32.959 1.00 10.42 87 HIS A N 1
ATOM 653 C CA . HIS A 1 87 ? 8.988 18.966 32.240 1.00 7.50 87 HIS A CA 1
ATOM 654 C C . HIS A 1 87 ? 8.738 20.279 32.985 1.00 9.89 87 HIS A C 1
ATOM 655 O O . HIS A 1 87 ? 9.081 21.362 32.493 1.00 9.41 87 HIS A O 1
ATOM 662 N N . LYS A 1 88 ? 8.143 20.164 34.160 1.00 10.69 88 LYS A N 1
ATOM 663 C CA . LYS A 1 88 ? 7.923 21.338 35.017 1.00 12.39 88 LYS A CA 1
ATOM 664 C C . LYS A 1 88 ? 9.222 22.086 35.327 1.00 16.38 88 LYS A C 1
ATOM 665 O O . LYS A 1 88 ? 9.265 23.323 35.296 1.00 15.48 88 LYS A O 1
ATOM 671 N N . PRO A 1 89 ? 10.264 21.328 35.624 1.00 13.93 89 PRO A N 1
ATOM 672 C CA . PRO A 1 89 ? 11.580 21.919 35.911 1.00 13.78 89 PRO A CA 1
ATOM 673 C C . PRO A 1 89 ? 12.397 22.439 34.729 1.00 18.37 89 PRO A C 1
ATOM 674 O O . PRO A 1 89 ? 13.417 23.115 34.907 1.00 22.14 89 PRO A O 1
ATOM 678 N N . ARG A 1 90 ? 11.940 22.117 33.539 1.00 11.11 90 ARG A N 1
ATOM 679 C CA . ARG A 1 90 ? 12.478 22.746 32.327 1.00 12.23 90 ARG A CA 1
ATOM 680 C C . ARG A 1 90 ? 11.799 24.038 31.877 1.00 7.68 90 ARG A C 1
ATOM 681 O O . ARG A 1 90 ? 12.147 24.608 30.833 1.00 11.26 90 ARG A O 1
ATOM 689 N N . GLY A 1 91 ? 10.842 24.484 32.669 1.00 12.12 91 GLY A N 1
ATOM 690 C CA . GLY A 1 91 ? 10.150 25.749 32.385 1.00 12.62 91 GLY A CA 1
ATOM 691 C C . GLY A 1 91 ? 9.223 25.817 31.175 1.00 17.26 91 GLY A C 1
ATOM 692 O O . GLY A 1 91 ? 8.977 26.898 30.621 1.00 10.28 91 GLY A O 1
ATOM 693 N N . VAL A 1 92 ? 8.724 24.665 30.785 1.00 11.00 92 VAL A N 1
ATOM 694 C CA . VAL A 1 92 ? 7.793 24.603 29.659 1.00 8.09 92 VAL A CA 1
ATOM 695 C C . VAL A 1 92 ? 6.584 25.459 30.035 1.00 9.08 92 VAL A C 1
ATOM 696 O O . VAL A 1 92 ? 6.007 25.301 31.118 1.00 11.42 92 VAL A O 1
ATOM 700 N N . THR A 1 93 ? 6.223 26.354 29.138 1.00 10.99 93 THR A N 1
ATOM 701 C CA . THR A 1 93 ? 5.033 27.192 29.343 1.00 7.59 93 THR A CA 1
ATOM 702 C C . THR A 1 93 ? 3.734 26.739 28.684 1.00 8.37 93 THR A C 1
ATOM 703 O O . THR A 1 93 ? 3.738 25.859 27.811 1.00 8.67 93 THR A O 1
ATOM 707 N N . HIS A 1 94 ? 2.658 27.323 29.111 1.00 9.73 94 HIS A N 1
ATOM 708 C CA . HIS A 1 94 ? 1.341 27.022 28.521 1.00 13.94 94 HIS A CA 1
ATOM 709 C C . HIS A 1 94 ? 1.303 27.365 27.033 1.00 13.34 94 HIS A C 1
ATOM 710 O O . HIS A 1 94 ? 0.698 26.639 26.229 1.00 11.37 94 HIS A O 1
ATOM 717 N N . ASP A 1 95 ? 1.949 28.471 26.692 1.00 9.87 95 ASP A N 1
ATOM 718 C CA . ASP A 1 95 ? 2.084 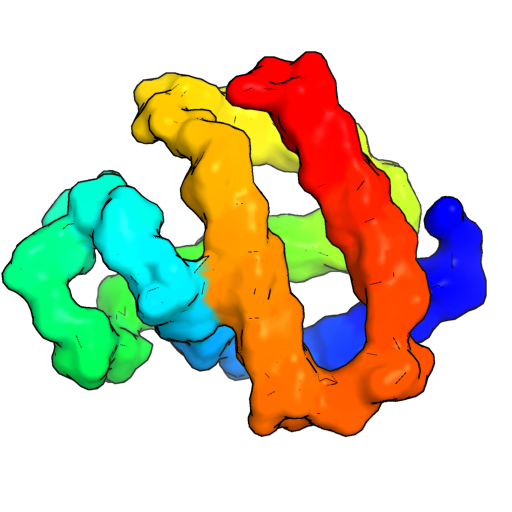28.856 25.283 1.00 10.43 95 ASP A CA 1
ATOM 719 C C . ASP A 1 95 ? 2.738 27.758 24.448 1.00 6.84 95 ASP A C 1
ATOM 720 O O . ASP A 1 95 ? 2.240 27.400 23.368 1.00 7.30 95 ASP A O 1
ATOM 725 N N . GLN A 1 96 ? 3.831 27.259 24.956 1.00 8.01 96 GLN A N 1
ATOM 726 C CA . GLN A 1 96 ? 4.573 26.230 24.236 1.00 8.55 96 GLN A CA 1
ATOM 727 C C . GLN A 1 96 ? 3.754 24.950 24.098 1.00 11.78 96 GLN A C 1
ATOM 728 O O . GLN A 1 96 ? 3.770 24.295 23.047 1.00 9.00 96 GLN A O 1
ATOM 734 N N . LEU A 1 97 ? 3.051 24.613 25.165 1.00 10.25 97 LEU A N 1
ATOM 735 C CA . LEU A 1 97 ? 2.164 23.444 25.142 1.00 8.25 97 LEU A CA 1
ATOM 736 C C . LEU A 1 97 ? 1.052 23.563 24.104 1.00 8.99 97 LEU A C 1
ATOM 737 O O . LEU A 1 97 ? 0.752 22.603 23.381 1.00 7.41 97 LEU A O 1
ATOM 742 N N . ASN A 1 98 ? 0.457 24.741 24.049 1.00 11.27 98 ASN A N 1
ATOM 743 C CA . ASN A 1 98 ? -0.575 24.994 23.053 1.00 13.25 98 ASN A CA 1
ATOM 744 C C . ASN A 1 98 ? -0.076 25.033 21.614 1.00 17.65 98 ASN A C 1
ATOM 745 O O . ASN A 1 98 ? -0.819 24.710 20.675 1.00 7.51 98 ASN A O 1
ATOM 750 N N . ASN A 1 99 ? 1.176 25.426 21.461 1.00 10.30 99 ASN A N 1
ATOM 751 C CA . ASN A 1 99 ? 1.840 25.344 20.156 1.00 9.06 99 ASN A CA 1
ATOM 752 C C . ASN A 1 99 ? 2.232 23.930 19.734 1.00 10.82 99 ASN A C 1
ATOM 753 O O . ASN A 1 99 ? 2.238 23.604 18.541 1.00 9.52 99 ASN A O 1
ATOM 758 N N . PHE A 1 100 ? 2.554 23.113 20.721 1.00 13.03 100 PHE A N 1
ATOM 759 C CA . PHE A 1 100 ? 2.726 21.669 20.476 1.00 9.49 100 PHE A CA 1
ATOM 760 C C . PHE A 1 100 ? 1.421 21.120 19.906 1.00 8.31 100 PHE A C 1
ATOM 761 O O . PHE A 1 100 ? 1.422 20.392 18.906 1.00 6.74 100 PHE A O 1
ATOM 769 N N . ARG A 1 101 ? 0.329 21.477 20.554 1.00 7.50 101 ARG A N 1
ATOM 770 C CA . ARG A 1 101 ? -0.993 21.027 20.102 1.00 9.19 101 ARG A CA 1
ATOM 771 C C . ARG A 1 101 ? -1.290 21.483 18.680 1.00 8.72 101 ARG A C 1
ATOM 772 O O . ARG A 1 101 ? -1.755 20.693 17.843 1.00 7.43 101 ARG A O 1
ATOM 780 N N . ALA A 1 102 ? -1.019 22.752 18.424 1.00 9.48 102 ALA A N 1
ATOM 781 C CA . ALA A 1 102 ? -1.271 23.324 17.121 1.00 10.43 102 ALA A CA 1
ATOM 782 C C . ALA A 1 102 ? -0.430 22.662 16.029 1.00 8.42 102 ALA A C 1
ATOM 783 O O . ALA A 1 102 ? -0.906 22.442 14.906 1.00 9.49 102 ALA A O 1
ATOM 785 N N . GLY A 1 103 ? 0.809 22.355 16.373 1.00 9.06 103 GLY A N 1
ATOM 786 C CA . GLY A 1 103 ? 1.734 21.740 15.404 1.00 9.57 103 GLY A CA 1
ATOM 787 C C . GLY A 1 103 ? 1.262 20.325 15.073 1.00 8.62 103 GLY A C 1
ATOM 788 O O . GLY A 1 103 ? 1.263 19.912 13.905 1.00 7.78 103 GLY A O 1
ATOM 789 N N . PHE A 1 104 ? 0.869 19.605 16.103 1.00 9.51 104 PHE A N 1
ATOM 790 C CA . PHE A 1 104 ? 0.377 18.232 15.920 1.00 7.89 104 PHE A CA 1
ATOM 791 C C . PHE A 1 104 ? -0.852 18.202 15.013 1.00 10.16 104 PHE A C 1
ATOM 792 O O . PHE A 1 104 ? -0.948 17.372 14.098 1.00 8.21 104 PHE A O 1
ATOM 800 N N . VAL A 1 105 ? -1.773 19.108 15.281 1.00 8.85 105 VAL A N 1
ATOM 801 C CA . VAL A 1 105 ? -3.039 19.136 14.538 1.00 9.10 105 VAL A CA 1
ATOM 802 C C . VAL A 1 105 ? -2.770 19.534 13.086 1.00 10.32 105 VAL A C 1
ATOM 803 O O . VAL A 1 105 ? -3.397 19.005 12.157 1.00 7.47 105 VAL A O 1
ATOM 807 N N . SER A 1 106 ? -1.841 20.461 12.913 1.00 9.29 106 SER A N 1
ATOM 808 C CA . SER A 1 106 ? -1.401 20.850 11.566 1.00 12.40 106 SER A CA 1
ATOM 809 C C . SER A 1 106 ? -0.834 19.650 10.808 1.00 9.79 106 SER A C 1
ATOM 810 O O . SER A 1 106 ? -1.159 19.429 9.631 1.00 8.85 106 SER A O 1
ATOM 814 N N . TYR A 1 107 ? 0.004 18.892 11.490 1.00 12.30 107 TYR A N 1
ATOM 815 C CA . TYR A 1 107 ? 0.538 17.651 10.916 1.00 7.64 107 TYR A CA 1
ATOM 816 C C . TYR A 1 107 ? -0.581 16.696 10.500 1.00 8.89 107 TYR A C 1
ATOM 817 O O . TYR A 1 107 ? -0.575 16.156 9.383 1.00 8.32 107 TYR A O 1
ATOM 826 N N . MET A 1 108 ? -1.522 16.502 11.402 1.00 7.80 108 MET A N 1
ATOM 827 C CA . MET A 1 108 ? -2.625 15.565 11.149 1.00 11.09 108 MET A CA 1
ATOM 828 C C . MET A 1 108 ? -3.531 15.986 9.992 1.00 8.15 108 MET A C 1
ATOM 829 O O . MET A 1 108 ? -3.997 15.143 9.209 1.00 9.97 108 MET A O 1
ATOM 834 N N . LYS A 1 109 ? -3.769 17.280 9.900 1.00 9.60 109 LYS A N 1
ATOM 835 C CA . LYS A 1 109 ? -4.543 17.828 8.776 1.00 12.84 109 LYS A CA 1
ATOM 836 C C . LYS A 1 109 ? -3.872 17.751 7.404 1.00 19.98 109 LYS A C 1
ATOM 837 O O . LYS A 1 109 ? -4.542 17.555 6.379 1.00 13.28 109 LYS A O 1
ATOM 843 N N . ALA A 1 110 ? -2.559 17.906 7.405 1.00 12.03 110 ALA A N 1
ATOM 844 C CA . ALA A 1 110 ? -1.786 17.810 6.158 1.00 12.10 110 ALA A CA 1
ATOM 845 C C . ALA A 1 110 ? -1.409 16.407 5.681 1.00 13.70 110 ALA A C 1
ATOM 846 O O . ALA A 1 110 ? -0.988 16.216 4.530 1.00 8.56 110 ALA A O 1
ATOM 848 N N . HIS A 1 111 ? -1.563 15.450 6.571 1.00 9.51 111 HIS A N 1
ATOM 849 C CA . HIS A 1 111 ? -1.275 14.052 6.233 1.00 11.90 111 HIS A CA 1
ATOM 850 C C . HIS A 1 111 ? -2.371 12.988 6.204 1.00 16.80 111 HIS A C 1
ATOM 851 O O . HIS A 1 111 ? -2.174 11.883 5.675 1.00 14.49 111 HIS A O 1
ATOM 858 N N . THR A 1 112 ? -3.509 13.335 6.772 1.00 10.42 112 THR A N 1
ATOM 859 C CA . THR A 1 112 ? -4.692 12.469 6.678 1.00 12.04 112 THR A CA 1
ATOM 860 C C . THR A 1 112 ? -5.956 13.248 6.314 1.00 15.57 112 THR A C 1
ATOM 861 O O . THR A 1 112 ? -5.954 14.487 6.278 1.00 11.51 112 THR A O 1
ATOM 865 N N . ASP A 1 113 ? -7.014 12.512 6.046 1.00 16.71 113 ASP A N 1
ATOM 866 C CA . ASP A 1 113 ? -8.327 13.133 5.853 1.00 20.07 113 ASP A CA 1
ATOM 867 C C . ASP A 1 113 ? -8.893 13.309 7.264 1.00 12.52 113 ASP A C 1
ATOM 868 O O . ASP A 1 113 ? -9.537 12.408 7.807 1.00 14.50 113 ASP A O 1
ATOM 873 N N . PHE A 1 114 ? -8.636 14.471 7.836 1.00 20.77 114 PHE A N 1
ATOM 874 C CA . PHE A 1 114 ? -8.799 14.652 9.284 1.00 9.54 114 PHE A CA 1
ATOM 875 C C . PHE A 1 114 ? -10.214 14.945 9.784 1.00 11.38 114 PHE A C 1
ATOM 876 O O . PHE A 1 114 ? -10.467 14.948 10.995 1.00 9.01 114 PHE A O 1
ATOM 884 N N . ALA A 1 115 ? -11.102 15.194 8.843 1.00 15.82 115 ALA A N 1
ATOM 885 C CA . ALA A 1 115 ? -12.314 15.970 9.142 1.00 1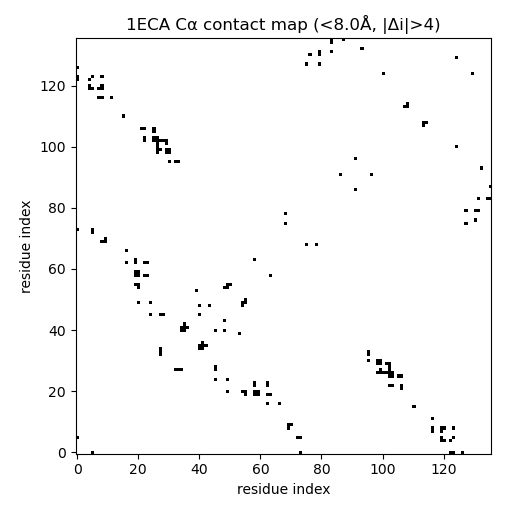4.53 115 ALA A CA 1
ATOM 886 C C . ALA A 1 115 ? -13.159 14.927 9.873 1.00 15.48 115 ALA A C 1
ATOM 887 O O . ALA A 1 115 ? -13.910 15.254 10.804 1.00 14.66 115 ALA A O 1
ATOM 888 N N . GLY A 1 116 ? -13.026 13.688 9.441 1.00 15.16 116 GLY A N 1
ATOM 889 C CA . GLY A 1 116 ? -13.698 12.573 10.125 1.00 10.12 116 GLY A CA 1
ATOM 890 C C . GLY A 1 116 ? -13.320 12.152 11.546 1.00 13.19 116 GLY A C 1
ATOM 891 O O . GLY A 1 116 ? -14.091 11.466 12.233 1.00 11.68 116 GLY A O 1
ATOM 892 N N . ALA A 1 117 ? -12.139 12.567 11.964 1.00 9.01 117 ALA A N 1
ATOM 893 C CA . ALA A 1 117 ? -11.690 12.304 13.337 1.00 7.34 117 ALA A CA 1
ATOM 894 C C . ALA A 1 117 ? -11.548 13.529 14.242 1.00 6.48 117 ALA A C 1
ATOM 895 O O . ALA A 1 117 ? -11.077 13.425 15.384 1.00 8.43 117 ALA A O 1
ATOM 897 N N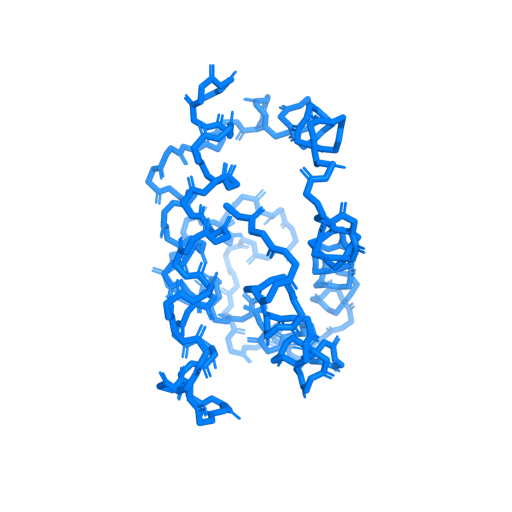 . GLU A 1 118 ? -11.958 14.669 13.718 1.00 7.40 118 GLU A N 1
ATOM 898 C CA . GLU A 1 118 ? -11.600 15.956 14.336 1.00 7.97 118 GLU A CA 1
ATOM 899 C C . GLU A 1 118 ? -12.231 16.199 15.707 1.00 11.52 118 GLU A C 1
ATOM 900 O O . GLU A 1 118 ? -11.567 16.683 16.635 1.00 6.46 118 GLU A O 1
ATOM 906 N N . ALA A 1 119 ? -13.502 15.866 15.813 1.00 7.79 119 ALA A N 1
ATOM 907 C CA . ALA A 1 119 ? -14.204 15.964 17.101 1.00 4.19 119 ALA A CA 1
ATOM 908 C C . ALA A 1 119 ? -13.695 15.040 18.193 1.00 5.08 119 ALA A C 1
ATOM 909 O O . ALA A 1 119 ? -13.602 15.438 19.362 1.00 5.56 119 ALA A O 1
ATOM 911 N N . ALA A 1 120 ? -13.374 13.820 17.809 1.00 5.69 120 ALA A N 1
ATOM 912 C CA . ALA A 1 120 ? -12.738 12.877 18.740 1.00 5.06 120 ALA A CA 1
ATOM 913 C C . ALA A 1 120 ? -11.352 13.311 19.222 1.00 4.68 120 ALA A C 1
ATOM 914 O O . ALA A 1 120 ? -11.024 13.190 20.409 1.00 4.89 120 ALA A O 1
ATOM 916 N N . TRP A 1 121 ? -10.560 13.808 18.293 1.00 6.40 121 TRP A N 1
ATOM 917 C CA . TRP A 1 121 ? -9.266 14.402 18.645 1.00 6.49 121 TRP A CA 1
ATOM 918 C C . TRP A 1 121 ? -9.426 15.624 19.551 1.00 4.48 121 TRP A C 1
ATOM 919 O O . TRP A 1 121 ? -8.657 15.817 20.493 1.00 4.86 121 TRP A O 1
ATOM 930 N N . GLY A 1 122 ? -10.428 16.425 19.253 1.00 6.11 122 GLY A N 1
ATOM 931 C CA . GLY A 1 122 ? -10.750 17.585 20.094 1.00 6.57 122 GLY A CA 1
ATOM 932 C C . GLY A 1 122 ? -11.027 17.154 21.536 1.00 7.06 122 GLY A C 1
ATOM 933 O O . GLY A 1 122 ? -10.462 17.711 22.487 1.00 5.63 122 GLY A O 1
ATOM 934 N N . ALA A 1 123 ? -11.873 16.177 21.679 1.00 8.36 123 ALA A N 1
ATOM 935 C CA . ALA A 1 123 ? -12.179 15.626 23.007 1.00 8.89 123 ALA A CA 1
ATOM 936 C C . ALA A 1 123 ? -10.945 15.091 23.737 1.00 6.17 123 ALA A C 1
ATOM 937 O O . ALA A 1 123 ? -10.736 15.372 24.925 1.00 8.16 123 ALA A O 1
ATOM 939 N N . THR A 1 124 ? -10.147 14.328 23.018 1.00 8.94 124 THR A N 1
ATOM 940 C CA . THR A 1 124 ? -8.920 13.771 23.589 1.00 6.80 124 THR A CA 1
ATOM 941 C C . THR A 1 124 ? -7.911 14.809 24.053 1.00 5.80 124 THR A C 1
ATOM 942 O O . THR A 1 124 ? -7.349 14.707 25.152 1.00 6.71 124 THR A O 1
ATOM 946 N N . LEU A 1 125 ? -7.687 15.799 23.211 1.00 7.88 125 LEU A N 1
ATOM 947 C CA . LEU A 1 125 ? -6.614 16.773 23.455 1.00 6.60 125 LEU A CA 1
ATOM 948 C C . LEU A 1 125 ? -7.064 17.779 24.516 1.00 8.14 125 LEU A C 1
ATOM 949 O O . LEU A 1 125 ? -6.259 18.246 25.334 1.00 7.15 125 LEU A O 1
ATOM 954 N N . ASP A 1 126 ? -8.340 18.102 24.489 1.00 8.98 126 ASP A N 1
ATOM 955 C CA . ASP A 1 126 ? -8.948 18.913 25.561 1.00 7.71 126 ASP A CA 1
ATOM 956 C C . ASP A 1 126 ? -8.876 18.241 26.935 1.00 8.40 126 ASP A C 1
ATOM 957 O O . ASP A 1 126 ? -8.633 18.899 27.956 1.00 8.84 126 ASP A O 1
ATOM 962 N N . THR A 1 127 ? -9.088 16.942 26.943 1.00 8.43 127 THR A N 1
ATOM 963 C CA . THR A 1 127 ? -8.880 16.147 28.163 1.00 10.96 127 THR A CA 1
ATOM 964 C C . THR A 1 127 ? -7.423 16.090 28.626 1.00 10.77 127 THR A C 1
ATOM 965 O O . THR A 1 127 ? -7.119 16.313 29.805 1.00 9.09 127 THR A O 1
ATOM 969 N N . PHE A 1 128 ? -6.541 15.793 27.693 1.00 9.59 128 PHE A N 1
ATOM 970 C CA . PHE A 1 128 ? -5.104 15.692 28.005 1.00 7.01 128 PHE A CA 1
ATOM 971 C C . PHE A 1 128 ? -4.468 17.003 28.471 1.00 7.30 128 PHE A C 1
ATOM 972 O O . PHE A 1 128 ? -3.776 17.046 29.495 1.00 6.56 128 PHE A O 1
ATOM 980 N N . PHE A 1 129 ? -4.712 18.054 27.712 1.00 10.35 129 PHE A N 1
ATOM 981 C CA . PHE A 1 129 ? -4.100 19.362 28.000 1.00 11.26 129 PHE A CA 1
ATOM 982 C C . PHE A 1 129 ? -4.822 19.972 29.203 1.00 11.74 129 PHE A C 1
ATOM 983 O O . PHE A 1 129 ? -4.225 20.717 29.994 1.00 10.88 129 PHE A O 1
ATOM 991 N N . GLY A 1 130 ? -6.092 19.649 29.329 1.00 10.45 130 GLY A N 1
ATOM 992 C CA . GLY A 1 130 ? -6.839 19.970 30.552 1.00 13.59 130 GLY A CA 1
ATOM 993 C C . GLY A 1 130 ? -6.240 19.434 31.856 1.00 12.00 130 GLY A C 1
ATOM 994 O O . GLY A 1 130 ? -6.205 20.134 32.876 1.00 12.32 130 GLY A O 1
ATOM 995 N N . MET A 1 131 ? -5.776 18.200 31.804 1.00 8.85 131 MET A N 1
ATOM 996 C CA . MET A 1 131 ? -5.033 17.620 32.933 1.00 11.78 131 MET A CA 1
ATOM 997 C C . MET A 1 131 ? -3.650 18.226 33.190 1.00 13.40 131 MET A C 1
ATOM 998 O O . MET A 1 131 ? -3.271 18.478 34.342 1.00 10.89 131 MET A O 1
ATOM 1006 N N . ILE A 1 132 ? -2.916 18.450 32.118 1.00 9.80 132 ILE A N 1
ATOM 1007 C CA . ILE A 1 132 ? -1.573 19.050 32.226 1.00 9.14 132 ILE A CA 1
ATOM 1008 C C . ILE A 1 132 ? -1.663 20.449 32.838 1.00 10.46 132 ILE A C 1
ATOM 1009 O O . ILE A 1 132 ? -0.872 20.810 33.721 1.00 7.56 132 ILE A O 1
ATOM 1014 N N . PHE A 1 133 ? -2.621 21.219 32.364 1.00 9.88 133 PHE A N 1
ATOM 1015 C CA . PHE A 1 133 ? -2.724 22.635 32.759 1.00 7.91 133 PHE A CA 1
ATOM 1016 C C . PHE A 1 133 ? -3.204 22.803 34.203 1.00 9.79 133 PHE A C 1
ATOM 1017 O O . PHE A 1 133 ? -3.012 23.841 34.816 1.00 16.27 133 PHE A O 1
ATOM 1025 N N . SER A 1 134 ? -3.808 21.755 34.727 1.00 10.54 134 SER A N 1
ATOM 1026 C CA . SER A 1 134 ? -4.204 21.739 36.145 1.00 10.26 134 SER A CA 1
ATOM 1027 C C . SER A 1 134 ? -3.022 21.443 37.072 1.00 14.99 134 SER A C 1
ATOM 1028 O O . SER A 1 134 ? -3.089 21.688 38.284 1.00 15.01 134 SER A O 1
ATOM 1032 N N . LYS A 1 135 ? -1.958 20.921 36.490 1.00 12.20 135 LYS A N 1
ATOM 1033 C CA . LYS A 1 135 ? -0.791 20.495 37.285 1.00 11.32 135 LYS A CA 1
ATOM 1034 C C . LYS A 1 135 ? 0.475 21.335 37.105 1.00 14.80 135 LYS A C 1
ATOM 1035 O O . LYS A 1 135 ? 1.377 21.317 37.954 1.00 15.81 135 LYS A O 1
ATOM 1041 N N . MET A 1 136 ? 0.524 22.059 36.004 1.00 13.76 136 MET A N 1
ATOM 1042 C CA . MET A 1 136 ? 1.658 22.958 35.740 1.00 14.27 136 MET A CA 1
ATOM 1043 C C . MET A 1 136 ? 1.377 24.147 34.820 1.00 19.43 136 MET A C 1
ATOM 1044 O O . MET A 1 136 ? 2.254 24.992 34.585 1.00 17.62 136 MET A O 1
#

Sequence (136 aa):
LSADQISTVQASFDKVKGDPVGILYAVFKADPSIMAKFTQFAGKDLESIKGTAPFETHANRIVGFFSKIIGELPNIEADVNTFVASHKPRGVTHDQLNNFRAGFVSYMKAHTDFAGAEAAWGATLDTFFGMIFSKM

Secondary structure (DSSP, 8-state):
--HHHHHHHHHHHHTTTT-HHHHHHHHHHH-HHHHTT-TTTTTS-HHHHTTSHHHHHHHHHHHHHHHHHHHTTT--HHHHHHHHHHHGGGT--HHHHHHHHHHHHHHHHHHS-GGGGHHHHHHHHHHHHHHHHHH-

Radius of gyration: 14.63 Å; Cα contacts (8 Å, |Δi|>4): 106; chains: 1; bounding box: 38×25×31 Å

Foldseek 3Di:
DDPVLLVLVLVLVVVCLVPLLLLVLLLCVLPVVVQCLPPVRHPHDSVVCSPDDVSVVVSCVVSVLVNVPSVDPPPRQVSLVVVCVVCVVSVDDPVSVVSSVVSNVVSSVVPDVCPVSVVSVVVVVCVSSVSNVVPD

Nearest PDB structures (foldseek):
  1eco-assembly1_A  TM=1.007E+00  e=3.387E-18  Chironomus thummi thummi
  1x46-assembly1_A  TM=9.358E-01  e=3.876E-07  Tokunagayusurika akamusi
  3a5a-assembly1_A  TM=8.321E-01  e=6.637E-05  Tokunagayusurika akamusi
  1myt-assembly1_A  TM=8.885E-01  e=5.901E-03  Thunnus albacares
  2nrl-assembly1_A  TM=8.825E-01  e=1.028E-02  Thunnus atlanticus